Protein AF-A0A946QUI5-F1 (afdb_monomer_lite)

pLDDT: mean 85.59, std 15.91, range [36.41, 97.38]

Structure (mmCIF, N/CA/C/O backbone):
data_AF-A0A946QUI5-F1
#
_entry.id   AF-A0A946QUI5-F1
#
loop_
_atom_site.group_PDB
_atom_site.id
_atom_site.type_symbol
_atom_site.label_atom_id
_atom_site.label_alt_id
_atom_site.label_comp_id
_atom_site.label_asym_id
_atom_site.label_entity_id
_atom_site.label_seq_id
_atom_site.pdbx_PDB_ins_code
_atom_site.Cartn_x
_atom_site.Cartn_y
_atom_site.Cartn_z
_atom_site.occupancy
_atom_site.B_iso_or_equiv
_atom_site.auth_seq_id
_atom_site.auth_comp_id
_atom_site.auth_asy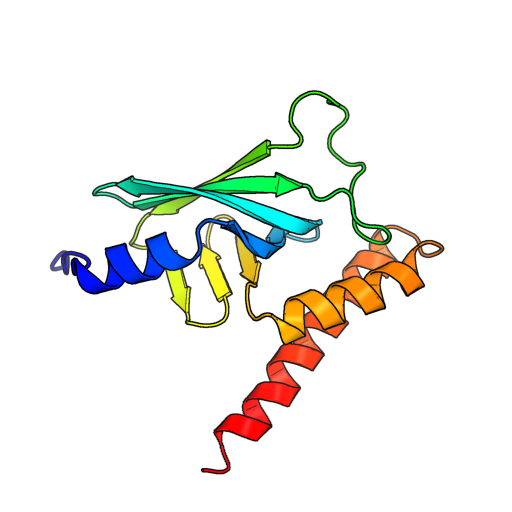m_id
_atom_site.auth_atom_id
_atom_site.pdbx_PDB_model_num
ATOM 1 N N . MET A 1 1 ? -31.298 2.432 9.928 1.00 47.53 1 MET A N 1
ATOM 2 C CA . MET A 1 1 ? -30.089 1.594 9.777 1.00 47.53 1 MET A CA 1
ATOM 3 C C . MET A 1 1 ? -29.369 1.602 11.122 1.00 47.53 1 MET A C 1
ATOM 5 O O . MET A 1 1 ? -28.970 2.675 11.557 1.00 47.53 1 MET A O 1
ATOM 9 N N . LYS A 1 2 ? -29.342 0.489 11.869 1.00 42.28 2 LYS A N 1
ATOM 10 C CA . LYS A 1 2 ? -28.666 0.458 13.178 1.00 42.28 2 LYS A CA 1
ATOM 11 C C . LYS A 1 2 ? -27.164 0.635 12.928 1.00 42.28 2 LYS A C 1
ATOM 13 O O . LYS A 1 2 ? -26.600 -0.134 12.159 1.00 42.28 2 LYS A O 1
ATOM 18 N N . LYS A 1 3 ? -26.542 1.655 13.532 1.00 52.66 3 LYS A N 1
ATOM 19 C CA . LYS A 1 3 ? -25.079 1.776 13.600 1.00 52.66 3 LYS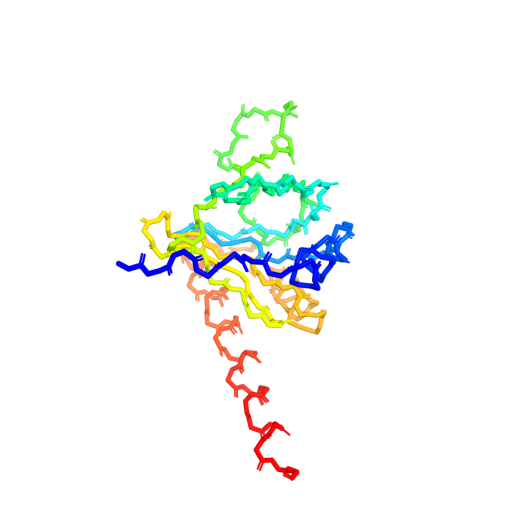 A CA 1
ATOM 20 C C . LYS A 1 3 ? -24.576 0.576 14.399 1.00 52.66 3 LYS A C 1
ATOM 22 O O . LYS A 1 3 ? -24.581 0.616 15.626 1.00 52.66 3 LYS A O 1
ATOM 27 N N . GLU A 1 4 ? -24.207 -0.506 13.723 1.00 59.00 4 GLU A N 1
ATOM 28 C CA . GLU A 1 4 ? -23.390 -1.537 14.349 1.00 59.00 4 GLU A CA 1
ATOM 29 C C . GLU A 1 4 ? -22.059 -0.875 14.686 1.00 59.00 4 GLU A C 1
ATOM 31 O O . GLU A 1 4 ? -21.254 -0.544 13.816 1.00 59.00 4 GLU A O 1
ATOM 36 N N . SER A 1 5 ? -21.898 -0.548 15.967 1.00 68.50 5 SER A N 1
ATOM 37 C CA . SER A 1 5 ? -20.655 -0.002 16.487 1.00 68.50 5 SER A CA 1
ATOM 38 C C . SER A 1 5 ? -19.540 -0.979 16.138 1.00 68.50 5 SER A C 1
ATOM 40 O O . SER A 1 5 ? -19.611 -2.156 16.497 1.00 68.50 5 SER A O 1
ATOM 42 N N . ILE A 1 6 ? -18.520 -0.506 15.420 1.00 77.88 6 ILE A N 1
ATOM 43 C CA . ILE A 1 6 ? -17.337 -1.315 15.145 1.00 77.88 6 ILE A CA 1
ATOM 44 C C . ILE A 1 6 ? -16.759 -1.783 16.474 1.00 77.88 6 ILE A C 1
ATOM 46 O O . ILE A 1 6 ? -16.398 -0.971 17.333 1.00 77.88 6 ILE A O 1
ATOM 50 N N . THR A 1 7 ? -16.656 -3.101 16.619 1.00 84.44 7 THR A N 1
ATOM 51 C CA . THR A 1 7 ? -16.193 -3.722 17.854 1.00 84.44 7 THR A CA 1
ATOM 52 C C . THR A 1 7 ? -14.749 -3.320 18.154 1.00 84.44 7 THR A C 1
ATOM 54 O O . THR A 1 7 ? -13.938 -3.064 17.256 1.00 84.44 7 THR A O 1
ATOM 57 N N . SER A 1 8 ? -14.397 -3.292 19.439 1.00 86.81 8 SER A N 1
ATOM 58 C CA . SER A 1 8 ? -13.021 -3.050 19.888 1.00 86.81 8 SER A CA 1
ATOM 59 C C . SER A 1 8 ? -12.022 -4.010 19.230 1.00 86.81 8 SER A C 1
ATOM 61 O O . SER A 1 8 ? -10.900 -3.615 18.924 1.00 86.81 8 SER A O 1
ATOM 63 N N . GLU A 1 9 ? -12.447 -5.239 18.933 1.00 88.00 9 GLU A N 1
ATOM 64 C CA . GLU A 1 9 ? -11.648 -6.244 18.231 1.00 88.00 9 GLU A CA 1
ATOM 65 C C . GLU A 1 9 ? -11.284 -5.817 16.801 1.00 88.00 9 GLU A C 1
ATOM 67 O O . GLU A 1 9 ? -10.114 -5.872 16.419 1.00 88.00 9 GLU A O 1
ATOM 72 N N . ILE A 1 10 ? -12.248 -5.315 16.020 1.00 88.12 10 ILE A N 1
ATOM 73 C CA . ILE A 1 10 ? -11.982 -4.817 14.662 1.00 88.12 10 ILE A CA 1
ATOM 74 C C . ILE A 1 10 ? -11.020 -3.624 14.721 1.00 88.12 10 ILE A C 1
ATOM 76 O O . ILE A 1 10 ? -10.078 -3.553 13.928 1.00 88.12 10 ILE A O 1
ATOM 80 N N . LYS A 1 11 ? -11.201 -2.713 15.687 1.00 90.88 11 LYS A N 1
ATOM 81 C CA . LYS A 1 11 ? -10.303 -1.560 15.874 1.00 90.88 11 LYS A CA 1
ATOM 82 C C . LYS A 1 11 ? -8.870 -2.005 16.191 1.00 90.88 11 LYS A C 1
ATOM 84 O O . LYS A 1 11 ? -7.925 -1.492 15.589 1.00 90.88 11 LYS A O 1
ATOM 89 N N . LEU A 1 12 ? -8.700 -2.978 17.088 1.00 93.12 12 LEU A N 1
ATOM 90 C CA . LEU A 1 12 ? -7.395 -3.561 17.425 1.00 93.12 12 LEU A CA 1
ATOM 91 C C . LEU A 1 12 ? -6.754 -4.244 16.214 1.00 93.12 12 LEU A C 1
ATOM 93 O O . LEU A 1 12 ? -5.582 -4.007 15.913 1.00 93.12 12 LEU A O 1
ATOM 97 N N . ARG A 1 13 ? -7.537 -5.026 15.467 1.00 92.00 13 ARG A N 1
ATOM 98 C CA . ARG A 1 13 ? -7.080 -5.682 14.242 1.00 92.00 13 ARG A CA 1
ATOM 99 C C . ARG A 1 13 ? -6.603 -4.667 13.212 1.00 92.00 13 ARG A C 1
ATOM 101 O O . ARG A 1 13 ? -5.522 -4.849 12.664 1.00 92.00 13 ARG A O 1
ATOM 108 N N . ILE A 1 14 ? -7.354 -3.594 12.975 1.00 94.06 14 ILE A N 1
ATOM 109 C CA . ILE A 1 14 ? -6.946 -2.506 12.078 1.00 94.06 14 ILE A CA 1
ATOM 110 C C . ILE A 1 14 ? -5.620 -1.900 12.555 1.00 94.06 14 ILE A C 1
ATOM 112 O O . ILE A 1 14 ? -4.668 -1.819 11.781 1.00 94.06 14 ILE A O 1
ATOM 116 N N . LYS A 1 15 ? -5.497 -1.546 13.839 1.00 95.06 15 LYS A N 1
ATOM 117 C CA . LYS A 1 15 ? -4.254 -0.969 14.379 1.00 95.06 15 LYS A CA 1
ATOM 118 C C . LYS A 1 15 ? -3.031 -1.877 14.224 1.00 95.06 15 LYS A C 1
ATOM 120 O O . LYS A 1 15 ? -1.932 -1.357 14.044 1.00 95.06 15 LYS A O 1
ATOM 125 N N . SER A 1 16 ? -3.205 -3.200 14.218 1.00 94.94 16 SER A N 1
ATOM 126 C CA . SER A 1 16 ? -2.101 -4.157 14.030 1.00 94.94 16 SER A CA 1
ATOM 127 C C . SER A 1 16 ? -1.383 -4.049 12.672 1.00 94.94 16 SER A C 1
ATOM 129 O O . SER A 1 16 ? -0.271 -4.559 12.520 1.00 94.94 16 SER A O 1
ATOM 131 N N . PHE A 1 17 ? -1.978 -3.361 11.689 1.00 95.81 17 PHE A N 1
ATOM 132 C CA . PHE A 1 17 ? -1.353 -3.110 10.386 1.00 95.81 17 PHE A CA 1
ATOM 133 C C . PHE A 1 17 ? -0.426 -1.891 10.368 1.00 95.81 17 PHE A C 1
ATOM 135 O O . PHE A 1 17 ? 0.260 -1.661 9.369 1.00 95.81 17 PHE A O 1
ATOM 142 N N . GLN A 1 18 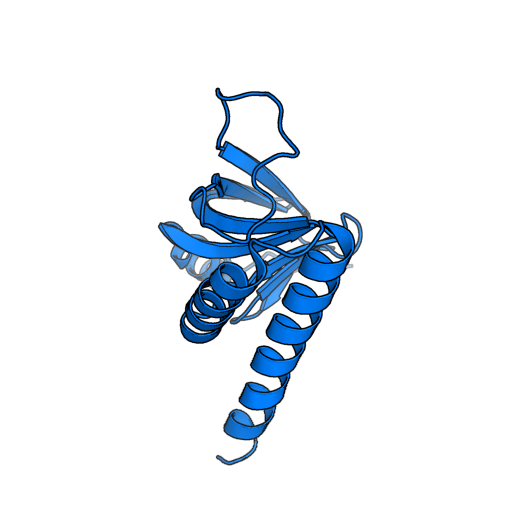? -0.357 -1.110 11.448 1.00 96.81 18 GLN A N 1
ATOM 143 C CA . GLN A 1 18 ? 0.615 -0.027 11.532 1.00 96.81 18 GLN A CA 1
ATOM 144 C C . GLN A 1 18 ? 2.043 -0.582 11.404 1.00 96.81 18 GLN A C 1
ATOM 146 O O . GLN A 1 18 ? 2.402 -1.598 11.994 1.00 96.81 18 GLN A O 1
ATOM 151 N N . GLY A 1 19 ? 2.863 0.073 10.586 1.00 96.25 19 GLY A N 1
ATOM 152 C CA . GLY A 1 19 ? 4.217 -0.355 10.251 1.00 96.25 19 GLY A CA 1
ATOM 153 C C . GLY A 1 19 ? 4.309 -1.413 9.147 1.00 96.25 19 GLY A C 1
ATOM 154 O O . GLY A 1 19 ? 5.423 -1.737 8.736 1.00 96.25 19 GLY A O 1
ATOM 155 N N . LYS A 1 20 ? 3.194 -1.947 8.631 1.00 96.38 20 LYS A N 1
ATOM 156 C CA . LYS A 1 20 ? 3.224 -2.930 7.538 1.00 96.38 20 LYS A CA 1
ATOM 157 C C . LYS A 1 20 ? 3.540 -2.271 6.195 1.00 96.38 20 LYS A C 1
ATOM 159 O O . LYS A 1 20 ? 3.128 -1.142 5.925 1.00 96.38 20 LYS A O 1
ATOM 164 N N . HIS A 1 21 ? 4.262 -3.015 5.360 1.00 97.19 21 HIS A N 1
ATOM 165 C CA . HIS A 1 21 ? 4.451 -2.694 3.949 1.00 97.19 21 HIS A CA 1
ATOM 166 C C . HIS A 1 21 ? 3.179 -3.028 3.174 1.00 97.19 21 HIS A C 1
ATOM 168 O O . HIS A 1 21 ? 2.460 -3.971 3.512 1.00 97.19 21 HIS A O 1
ATOM 174 N N . CYS A 1 22 ? 2.904 -2.250 2.139 1.00 97.19 22 CYS A N 1
ATOM 175 C CA . CYS A 1 22 ? 1.699 -2.382 1.347 1.00 97.19 22 CYS A CA 1
ATOM 176 C C . CYS A 1 22 ? 1.889 -1.841 -0.069 1.00 97.19 22 CYS A C 1
ATOM 178 O O . CYS A 1 22 ? 2.780 -1.037 -0.333 1.00 97.19 22 CYS A O 1
ATOM 180 N N . ILE A 1 23 ? 1.009 -2.264 -0.971 1.00 96.88 23 ILE A N 1
ATOM 181 C CA . ILE A 1 23 ? 0.806 -1.605 -2.256 1.00 96.88 23 ILE A CA 1
ATOM 182 C C . ILE A 1 23 ? -0.426 -0.718 -2.123 1.00 96.88 23 ILE A C 1
ATOM 184 O O . ILE A 1 23 ? -1.541 -1.216 -1.947 1.00 96.88 23 ILE A O 1
ATOM 188 N N . TYR A 1 24 ? -0.222 0.590 -2.198 1.00 95.94 24 TYR A N 1
ATOM 189 C CA . TYR A 1 24 ? -1.295 1.558 -2.341 1.00 95.94 24 TYR A CA 1
ATOM 190 C C . TYR A 1 24 ? -1.704 1.655 -3.807 1.00 95.94 24 TYR A C 1
ATOM 192 O O . TYR A 1 24 ? -0.858 1.731 -4.699 1.00 95.94 24 TYR A O 1
ATOM 200 N N . ARG A 1 25 ? -3.011 1.669 -4.048 1.00 94.06 25 ARG A N 1
ATOM 201 C CA . ARG A 1 25 ? -3.614 1.923 -5.348 1.00 94.06 25 ARG A CA 1
ATOM 202 C C . ARG A 1 25 ? -4.636 3.037 -5.226 1.00 94.06 25 ARG A C 1
ATOM 204 O O . ARG A 1 25 ? -5.524 2.949 -4.387 1.00 94.06 25 ARG A O 1
ATOM 211 N N . GLU A 1 26 ? -4.604 3.982 -6.151 1.00 92.19 26 GLU A N 1
ATOM 212 C CA . GLU A 1 26 ? -5.679 4.952 -6.358 1.00 92.19 26 GLU A CA 1
ATOM 213 C C . GLU A 1 26 ? -5.862 5.184 -7.850 1.00 92.19 26 GLU A C 1
ATOM 215 O O . GLU A 1 26 ? -4.952 5.650 -8.528 1.00 92.19 26 GLU A O 1
ATOM 220 N N . ARG A 1 27 ? -7.025 4.816 -8.397 1.00 88.12 27 ARG A N 1
ATOM 221 C CA . ARG A 1 27 ? -7.246 4.815 -9.855 1.00 88.12 27 ARG A CA 1
ATOM 222 C C . ARG A 1 27 ? -6.157 3.997 -10.587 1.00 88.12 27 ARG A C 1
ATOM 224 O O . ARG A 1 27 ? -6.086 2.774 -10.414 1.00 88.12 27 ARG A O 1
ATOM 231 N N . GLU A 1 28 ? -5.332 4.682 -11.378 1.00 86.06 28 GLU A N 1
ATOM 232 C CA . GLU A 1 28 ? -4.200 4.174 -12.163 1.00 86.06 28 GLU A CA 1
ATOM 233 C C . GLU A 1 28 ? -2.857 4.593 -11.543 1.00 86.06 28 GLU A C 1
ATOM 235 O O . GLU A 1 28 ? -1.902 4.841 -12.267 1.00 86.06 28 GLU A O 1
ATOM 240 N N . LEU A 1 29 ? -2.799 4.791 -10.227 1.00 89.12 29 LEU A N 1
ATOM 241 C CA . LEU A 1 29 ? -1.573 5.039 -9.474 1.00 89.12 29 LEU A CA 1
ATOM 242 C C . LEU A 1 29 ? -1.297 3.819 -8.598 1.00 89.12 29 LEU A C 1
ATOM 244 O O . LEU A 1 29 ? -2.168 3.430 -7.819 1.00 89.12 29 LEU A O 1
ATOM 248 N N . TYR A 1 30 ? -0.091 3.255 -8.693 1.00 93.19 30 TYR A N 1
ATOM 249 C CA . TYR A 1 30 ? 0.423 2.247 -7.760 1.00 93.19 30 TYR A CA 1
ATOM 250 C C . TYR A 1 30 ? 1.669 2.774 -7.052 1.00 93.19 30 TYR A C 1
ATOM 252 O O . TYR A 1 30 ? 2.597 3.267 -7.703 1.00 93.19 30 TYR A O 1
ATOM 260 N N . ILE A 1 31 ? 1.708 2.625 -5.730 1.00 93.31 31 ILE A N 1
ATOM 261 C CA . ILE A 1 31 ? 2.844 3.024 -4.896 1.00 93.31 31 ILE A CA 1
ATOM 262 C C . ILE A 1 31 ? 3.162 1.901 -3.907 1.00 93.31 31 ILE A C 1
ATOM 264 O O . ILE A 1 31 ? 2.258 1.335 -3.292 1.00 93.31 31 ILE A O 1
ATOM 268 N N . HIS A 1 32 ? 4.445 1.578 -3.744 1.00 94.75 32 HIS A N 1
ATOM 269 C CA . HIS A 1 32 ? 4.903 0.750 -2.631 1.00 94.75 32 HIS A CA 1
ATOM 270 C C . HIS A 1 32 ? 5.082 1.639 -1.403 1.00 94.75 32 HIS A C 1
ATOM 272 O O . HIS A 1 32 ? 5.854 2.595 -1.417 1.00 94.75 32 HIS A O 1
ATOM 278 N N . SER A 1 33 ? 4.342 1.341 -0.343 1.00 95.25 33 SER A N 1
ATOM 279 C CA . SER A 1 33 ? 4.235 2.219 0.816 1.00 95.25 33 SER A CA 1
ATOM 280 C C . SER A 1 33 ? 4.340 1.454 2.124 1.00 95.25 33 SER A C 1
ATOM 282 O O . SER A 1 33 ? 4.127 0.244 2.189 1.00 95.25 33 SER A O 1
ATOM 284 N N . LYS A 1 34 ? 4.596 2.182 3.206 1.00 95.75 34 LYS A N 1
ATOM 285 C CA . LYS A 1 34 ? 4.481 1.694 4.581 1.00 95.75 34 LYS A CA 1
ATOM 286 C C . LYS A 1 34 ? 3.378 2.452 5.306 1.00 95.75 34 LYS A C 1
ATOM 288 O O . LYS A 1 34 ? 3.330 3.678 5.241 1.00 95.75 34 LYS A O 1
ATOM 293 N N . ILE A 1 35 ? 2.522 1.743 6.035 1.00 96.50 35 ILE A N 1
ATOM 294 C CA . ILE A 1 35 ? 1.527 2.381 6.902 1.00 96.50 35 ILE A CA 1
ATOM 295 C C . ILE A 1 35 ? 2.264 2.995 8.092 1.00 96.50 35 ILE A C 1
ATOM 297 O O . ILE A 1 35 ? 2.788 2.272 8.937 1.00 96.50 35 ILE A O 1
ATOM 301 N N . SER A 1 36 ? 2.335 4.319 8.167 1.00 96.44 36 SER A N 1
ATOM 302 C CA . SER A 1 36 ? 3.047 5.014 9.243 1.00 96.44 36 SER A CA 1
ATOM 303 C C . SER A 1 36 ? 2.162 5.245 10.464 1.00 96.44 36 SER A C 1
ATOM 305 O O . SER A 1 36 ? 2.627 5.090 11.591 1.00 96.44 36 SER A O 1
ATOM 307 N N . LEU A 1 37 ? 0.883 5.559 10.254 1.00 97.19 37 LEU A N 1
ATOM 308 C CA . LEU A 1 37 ? -0.070 5.838 11.326 1.00 97.19 37 LEU A CA 1
ATOM 309 C C . LEU A 1 37 ? -1.477 5.401 10.929 1.00 97.19 37 LEU A C 1
ATOM 311 O O . LEU A 1 37 ? -1.898 5.633 9.798 1.00 97.19 37 LEU A O 1
ATOM 315 N N . ILE A 1 38 ? -2.222 4.843 11.885 1.00 97.38 38 ILE A N 1
ATOM 316 C CA . ILE A 1 38 ? -3.662 4.617 11.746 1.00 97.38 38 ILE A CA 1
ATOM 317 C C . ILE A 1 38 ? -4.407 5.357 12.862 1.00 97.38 38 ILE A C 1
ATOM 319 O O . ILE A 1 38 ? -4.234 5.061 14.049 1.00 97.38 38 ILE A O 1
ATOM 323 N N . LYS A 1 39 ? -5.266 6.305 12.480 1.00 97.25 39 LYS A N 1
ATOM 324 C CA . LYS A 1 39 ? -6.217 6.967 13.378 1.00 97.25 39 LYS A CA 1
ATOM 325 C C . LYS A 1 39 ? -7.606 6.390 13.139 1.00 97.25 39 LYS A C 1
ATOM 327 O O . LYS A 1 39 ? -8.079 6.351 12.010 1.00 97.25 39 LYS A O 1
ATOM 332 N N . ILE A 1 40 ? -8.230 5.919 14.209 1.00 95.44 40 ILE A N 1
ATOM 333 C CA . ILE A 1 40 ? -9.581 5.361 14.197 1.00 95.44 40 ILE A CA 1
ATOM 334 C C . ILE A 1 40 ? -10.470 6.390 14.881 1.00 95.44 40 ILE A C 1
ATOM 336 O O . ILE A 1 40 ? -10.202 6.751 16.025 1.00 95.44 40 ILE A O 1
ATOM 340 N N . GLU A 1 41 ? -11.490 6.849 14.175 1.00 94.25 41 GLU A N 1
ATOM 341 C CA . GLU A 1 41 ? -12.449 7.851 14.627 1.00 94.25 41 GLU A CA 1
ATOM 342 C C . GLU A 1 41 ? -13.849 7.227 14.672 1.00 94.25 41 GLU A C 1
ATOM 344 O O . GLU A 1 41 ? -14.090 6.138 14.143 1.00 94.25 41 GLU A O 1
ATOM 349 N N . ASP A 1 42 ? -14.801 7.904 15.308 1.00 91.44 42 ASP A N 1
ATOM 350 C CA . ASP A 1 42 ? -16.161 7.367 15.435 1.00 91.44 42 ASP A CA 1
ATOM 351 C C . ASP A 1 42 ? -16.863 7.222 14.081 1.00 91.44 42 ASP A C 1
ATOM 353 O O . ASP A 1 42 ? -17.703 6.341 13.904 1.00 91.44 42 ASP A O 1
ATOM 357 N N . TRP A 1 43 ? -16.487 8.046 13.102 1.00 90.75 43 TRP A N 1
ATOM 358 C CA . TRP A 1 43 ? -17.082 8.053 11.769 1.00 90.75 43 TRP A CA 1
ATOM 359 C C . TRP A 1 43 ? -16.268 7.282 10.719 1.00 90.75 43 TRP A C 1
ATOM 361 O O . TRP A 1 43 ? -16.816 6.962 9.662 1.00 90.75 43 TRP A O 1
ATOM 371 N N . GLY A 1 44 ? -14.996 6.959 10.978 1.00 93.88 44 GLY A N 1
ATOM 372 C CA . GLY A 1 44 ? -14.139 6.330 9.976 1.00 93.88 44 GLY A CA 1
ATOM 373 C C . GLY A 1 44 ? -12.707 6.041 10.416 1.00 93.88 44 GLY A C 1
ATOM 374 O O . GLY A 1 44 ? -12.360 6.042 11.597 1.00 93.88 44 GLY A O 1
ATOM 375 N N . VAL A 1 45 ? -11.852 5.809 9.424 1.00 95.38 45 VAL A N 1
ATOM 376 C CA . VAL A 1 45 ? -10.415 5.595 9.603 1.00 95.38 45 VAL A CA 1
ATOM 377 C C . VAL A 1 45 ? -9.619 6.584 8.760 1.00 95.38 45 VAL A C 1
ATOM 379 O O . VAL A 1 45 ? -9.982 6.875 7.620 1.00 95.38 45 VAL A O 1
ATOM 382 N N . TRP A 1 46 ? -8.491 7.035 9.301 1.00 96.56 46 TRP A N 1
ATOM 383 C CA . TRP A 1 46 ? -7.430 7.706 8.563 1.00 96.56 46 TRP A CA 1
ATOM 384 C C . TRP A 1 46 ? -6.155 6.884 8.618 1.00 96.56 46 TRP A C 1
ATOM 386 O O . TRP A 1 46 ? -5.706 6.456 9.684 1.00 96.56 46 TRP A O 1
ATOM 396 N N . ILE A 1 47 ? -5.545 6.704 7.459 1.00 96.81 47 ILE A N 1
ATOM 397 C CA . ILE A 1 47 ? -4.327 5.940 7.266 1.00 96.81 47 ILE A CA 1
ATOM 398 C C . ILE A 1 47 ? -3.302 6.886 6.666 1.00 96.81 47 ILE A C 1
ATOM 400 O O . ILE A 1 47 ? -3.500 7.441 5.586 1.00 96.81 47 ILE A O 1
ATOM 404 N N . THR A 1 48 ? -2.196 7.062 7.372 1.00 96.38 48 THR A N 1
ATOM 405 C CA . THR A 1 48 ? -1.032 7.755 6.842 1.00 96.38 48 THR A CA 1
ATOM 406 C C . THR A 1 48 ? -0.119 6.725 6.185 1.00 96.38 48 THR A C 1
ATOM 408 O O . THR A 1 48 ? 0.271 5.733 6.805 1.00 96.38 48 THR A O 1
ATOM 411 N N . LEU A 1 49 ? 0.216 6.963 4.925 1.00 94.75 49 LEU A N 1
ATOM 412 C CA . LEU A 1 49 ? 1.091 6.148 4.098 1.00 94.75 49 LEU A CA 1
ATOM 413 C C . LEU A 1 49 ? 2.391 6.905 3.860 1.00 94.75 49 LEU A C 1
ATOM 415 O O . LEU A 1 49 ? 2.368 8.115 3.652 1.00 94.75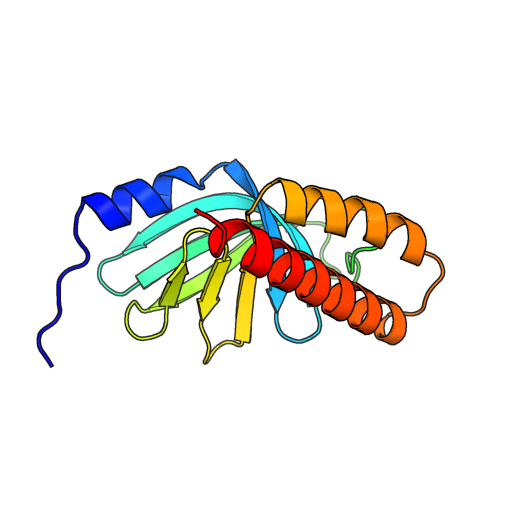 49 LEU A O 1
ATOM 419 N N . LYS A 1 50 ? 3.510 6.189 3.920 1.00 93.25 50 LYS A N 1
ATOM 420 C CA . LYS A 1 50 ? 4.834 6.688 3.555 1.00 93.25 50 LYS A CA 1
ATOM 421 C C . LYS A 1 50 ? 5.298 6.004 2.268 1.00 93.25 50 LYS A C 1
ATOM 423 O O . LYS A 1 50 ? 5.295 4.772 2.247 1.00 93.25 50 LYS A O 1
ATOM 428 N N . ASP A 1 51 ? 5.700 6.760 1.247 1.00 91.69 51 ASP A N 1
ATOM 429 C CA . ASP A 1 51 ? 6.351 6.226 0.045 1.00 91.69 51 ASP A CA 1
ATOM 430 C C . ASP A 1 51 ? 7.664 5.548 0.435 1.00 91.69 51 ASP A C 1
ATOM 432 O O . ASP A 1 51 ? 8.409 6.028 1.293 1.00 91.69 51 ASP A O 1
ATOM 436 N N . LEU A 1 52 ? 7.945 4.415 -0.192 1.00 91.44 52 LEU A N 1
ATOM 437 C CA . LEU A 1 52 ? 9.221 3.724 -0.065 1.00 91.44 52 LEU A CA 1
ATOM 438 C C . LEU A 1 52 ? 10.114 3.929 -1.293 1.00 91.44 52 LEU A C 1
ATOM 440 O O . LEU A 1 52 ? 11.169 3.302 -1.365 1.00 91.44 52 LEU A O 1
ATOM 444 N N . ASN A 1 53 ? 9.707 4.776 -2.246 1.00 86.50 53 ASN A N 1
ATOM 445 C CA . ASN A 1 53 ? 10.473 5.179 -3.428 1.00 86.50 53 ASN A CA 1
ATOM 446 C C . ASN A 1 53 ? 11.056 3.982 -4.190 1.00 86.50 53 ASN A C 1
ATOM 448 O O . ASN A 1 53 ? 12.198 3.978 -4.643 1.00 86.50 53 ASN A O 1
ATOM 452 N N . SER A 1 54 ? 10.265 2.913 -4.292 1.00 87.75 54 SER A N 1
ATOM 453 C CA . SER A 1 54 ? 10.719 1.663 -4.891 1.00 87.75 54 SER A CA 1
ATOM 454 C C . SER A 1 54 ? 10.710 1.729 -6.412 1.00 87.75 54 SER A C 1
ATOM 456 O O . SER A 1 54 ? 9.799 2.282 -7.035 1.00 87.75 54 SER A O 1
ATOM 458 N N . SER A 1 55 ? 11.732 1.126 -7.014 1.00 87.81 55 SER A N 1
ATOM 459 C CA . SER A 1 55 ? 11.899 1.105 -8.463 1.00 87.81 55 SER A CA 1
ATOM 460 C C . SER A 1 55 ? 10.712 0.440 -9.157 1.00 87.81 55 SER A C 1
ATOM 462 O O . SER A 1 55 ? 10.126 -0.517 -8.654 1.00 87.81 55 SER A O 1
ATOM 464 N N . GLY A 1 56 ? 10.338 0.963 -10.325 1.00 85.56 56 GLY A N 1
ATOM 465 C CA . GLY A 1 56 ? 9.232 0.403 -11.101 1.00 85.56 56 GLY A CA 1
ATOM 466 C C . GLY A 1 56 ? 7.833 0.764 -10.600 1.00 85.56 56 GLY A C 1
ATOM 467 O O . GLY A 1 56 ? 6.850 0.371 -11.224 1.00 85.56 56 GLY A O 1
ATOM 468 N N . PHE A 1 57 ? 7.718 1.561 -9.537 1.00 86.56 57 PHE A N 1
ATOM 469 C CA . PHE A 1 57 ? 6.474 2.228 -9.160 1.00 86.56 57 PHE A CA 1
ATOM 470 C C . PHE A 1 57 ? 6.421 3.648 -9.717 1.00 86.56 57 PHE A C 1
ATOM 472 O O . PHE A 1 57 ? 7.392 4.193 -10.249 1.00 86.56 57 PHE A O 1
ATOM 479 N N . THR A 1 58 ? 5.238 4.242 -9.649 1.00 70.62 58 THR A N 1
ATOM 480 C CA . THR A 1 58 ? 4.982 5.612 -10.090 1.00 70.62 58 THR A CA 1
ATOM 481 C C . THR A 1 58 ? 5.321 6.607 -8.988 1.00 70.62 58 THR A C 1
ATOM 483 O O . THR A 1 58 ? 4.432 7.156 -8.354 1.00 70.62 58 THR A O 1
ATOM 486 N N . GLY A 1 59 ? 6.618 6.831 -8.768 1.00 59.91 59 GLY A N 1
ATOM 487 C CA . GLY A 1 59 ? 7.133 7.767 -7.757 1.00 59.91 59 GLY A CA 1
ATOM 488 C C . GLY A 1 59 ? 7.256 9.231 -8.208 1.00 59.91 59 GLY A C 1
ATOM 489 O O . GLY A 1 59 ? 7.853 10.027 -7.503 1.00 59.91 59 GLY A O 1
ATOM 490 N N . GLN A 1 60 ? 6.750 9.617 -9.388 1.00 52.69 60 GLN A N 1
ATOM 491 C CA . GLN A 1 60 ? 7.047 10.939 -9.980 1.00 52.69 60 GLN A CA 1
ATOM 492 C C . GLN A 1 60 ? 5.867 11.913 -10.107 1.00 52.69 60 GLN A C 1
ATOM 494 O O . GLN A 1 60 ? 6.062 13.031 -10.573 1.00 52.69 60 GLN A O 1
ATOM 499 N N . LEU A 1 61 ? 4.648 11.555 -9.688 1.00 50.56 61 LEU A N 1
ATOM 500 C CA . LEU A 1 61 ? 3.492 12.461 -9.830 1.00 50.56 61 LEU A CA 1
ATOM 501 C C . LEU A 1 61 ? 3.331 13.484 -8.697 1.00 50.56 61 LEU A C 1
ATOM 503 O O . LEU A 1 61 ? 2.384 14.267 -8.722 1.00 50.56 61 LEU A O 1
ATOM 507 N N . ARG A 1 62 ? 4.239 13.522 -7.718 1.00 52.72 62 ARG A N 1
ATOM 508 C CA . ARG A 1 62 ? 4.244 14.567 -6.690 1.00 52.72 62 ARG A CA 1
ATOM 509 C C . ARG A 1 62 ? 5.558 15.321 -6.762 1.00 52.72 62 ARG A C 1
ATOM 511 O O . ARG A 1 62 ? 6.557 14.924 -6.184 1.00 52.72 62 ARG A O 1
ATOM 518 N N . SER A 1 63 ? 5.533 16.432 -7.480 1.00 46.75 63 SER A N 1
ATOM 519 C CA . SER A 1 63 ? 6.591 17.439 -7.617 1.00 46.75 63 SER A CA 1
ATOM 520 C C . SER A 1 63 ? 6.932 18.172 -6.303 1.00 46.75 63 SER A C 1
ATOM 522 O O . SER A 1 63 ? 7.425 19.295 -6.328 1.00 46.75 63 SER A O 1
ATOM 524 N N . GLN A 1 64 ? 6.685 17.552 -5.147 1.00 52.62 64 GLN A N 1
ATOM 525 C CA . GLN A 1 64 ? 7.029 18.082 -3.834 1.00 52.62 64 GLN A CA 1
ATOM 526 C C . GLN A 1 64 ? 7.897 17.065 -3.083 1.00 52.62 64 GLN A C 1
ATOM 528 O O . GLN A 1 64 ? 7.356 16.110 -2.524 1.00 52.62 64 GLN A O 1
ATOM 533 N N . PRO A 1 65 ? 9.225 17.268 -3.040 1.00 53.31 65 PRO A N 1
ATOM 534 C CA . PRO A 1 65 ? 10.155 16.390 -2.326 1.00 53.31 65 PRO A CA 1
ATOM 535 C C . PRO A 1 65 ? 9.946 16.348 -0.799 1.00 53.31 65 PRO A C 1
ATOM 537 O O . PRO A 1 65 ? 10.573 15.541 -0.124 1.00 53.31 65 PRO A O 1
ATOM 540 N N . GLU A 1 66 ? 9.071 17.185 -0.233 1.00 53.53 66 GLU A N 1
ATOM 541 C CA . GLU A 1 66 ? 8.930 17.325 1.223 1.00 53.53 66 GLU A CA 1
ATOM 542 C C . GLU A 1 66 ? 7.812 16.493 1.859 1.00 53.53 66 GLU A C 1
ATOM 544 O O . GLU A 1 66 ? 7.729 16.423 3.085 1.00 53.53 66 GLU A O 1
ATOM 549 N N . THR A 1 67 ? 6.966 15.806 1.083 1.00 57.88 67 THR A N 1
ATOM 550 C CA . THR A 1 67 ? 5.977 14.897 1.682 1.00 57.88 67 THR A CA 1
ATOM 551 C C . THR A 1 67 ? 5.869 13.570 0.934 1.00 57.88 67 THR A C 1
ATOM 553 O O . THR A 1 67 ? 4.840 13.241 0.348 1.00 57.88 67 THR A O 1
ATOM 556 N N . ASP A 1 68 ? 6.872 12.705 1.133 1.00 76.50 68 ASP A N 1
ATOM 557 C CA . ASP A 1 68 ? 6.774 11.236 0.969 1.00 76.50 68 ASP A CA 1
ATOM 558 C C . ASP A 1 68 ? 5.664 10.612 1.848 1.00 76.50 68 ASP A C 1
ATOM 560 O O . ASP A 1 68 ? 5.587 9.401 2.020 1.00 76.50 68 ASP A O 1
ATOM 564 N N . ILE A 1 69 ? 4.824 11.424 2.489 1.00 84.12 69 ILE A N 1
ATOM 565 C CA . ILE A 1 69 ? 3.807 11.040 3.448 1.00 84.12 69 ILE A CA 1
ATOM 566 C C . ILE A 1 69 ? 2.472 11.601 2.968 1.00 84.12 69 ILE A C 1
ATOM 568 O O . ILE A 1 69 ? 2.320 12.810 2.806 1.00 84.12 69 ILE A O 1
ATOM 572 N N . TRP A 1 70 ? 1.465 10.747 2.811 1.00 87.62 70 TRP A N 1
ATOM 573 C CA . TRP A 1 70 ? 0.100 11.181 2.512 1.00 87.62 70 TRP A CA 1
ATOM 574 C C . TRP A 1 70 ? -0.929 10.463 3.359 1.00 87.62 70 TRP A C 1
ATOM 576 O O . TRP A 1 70 ? -0.653 9.448 3.992 1.00 87.62 70 TRP A O 1
ATOM 586 N N . LYS A 1 71 ? -2.130 11.032 3.399 1.00 92.06 71 LYS A N 1
ATOM 587 C CA . LYS A 1 71 ? -3.239 10.534 4.204 1.00 92.06 71 LYS A CA 1
ATOM 588 C C . LYS A 1 71 ? -4.360 10.090 3.285 1.00 92.06 71 LYS A C 1
ATOM 590 O O . LYS A 1 71 ? -4.726 10.817 2.366 1.00 92.06 71 LYS A O 1
ATOM 595 N N . VAL A 1 72 ? -4.912 8.922 3.571 1.00 94.06 72 VAL A N 1
ATOM 596 C CA . VAL A 1 72 ? -6.148 8.429 2.968 1.00 94.06 72 VAL A CA 1
ATOM 597 C C . VAL A 1 72 ? -7.133 8.109 4.072 1.00 94.06 72 VAL A C 1
ATOM 599 O O . VAL A 1 72 ? -6.736 7.733 5.174 1.00 94.06 72 VAL A O 1
ATOM 602 N N . GLY A 1 73 ? -8.415 8.288 3.797 1.00 94.50 73 GLY A N 1
ATOM 603 C CA . GLY A 1 73 ? -9.455 8.041 4.779 1.00 94.50 73 GLY A CA 1
ATOM 604 C C . GLY A 1 73 ? -10.717 7.500 4.141 1.00 94.50 73 GLY A C 1
ATOM 605 O O . GLY A 1 73 ? -10.907 7.585 2.923 1.00 94.50 73 GLY A O 1
ATOM 606 N N . ALA A 1 74 ? -11.553 6.902 4.977 1.00 94.56 74 ALA A N 1
ATOM 607 C CA . ALA A 1 74 ? -12.855 6.388 4.593 1.00 94.56 74 ALA A CA 1
ATOM 608 C C . ALA A 1 74 ? -13.786 6.374 5.803 1.00 94.56 74 ALA A C 1
ATOM 610 O O . ALA A 1 74 ? -13.356 6.034 6.908 1.00 94.56 74 ALA A O 1
ATOM 611 N N . SER A 1 75 ? -15.059 6.711 5.584 1.00 93.81 75 SER A N 1
ATOM 612 C CA . SER A 1 75 ? -16.088 6.476 6.592 1.00 93.81 75 SER A CA 1
ATOM 613 C C . SER A 1 75 ? -16.396 4.985 6.693 1.00 93.81 75 SER A C 1
ATOM 615 O O . SER A 1 75 ? -16.215 4.236 5.729 1.00 93.81 75 SER A O 1
ATOM 617 N N . TRP A 1 76 ? -16.896 4.544 7.845 1.00 92.06 76 TRP A N 1
ATOM 618 C CA . TRP A 1 76 ? -17.241 3.135 8.061 1.00 92.06 76 TRP A CA 1
ATOM 619 C C . TRP A 1 76 ? -18.272 2.597 7.065 1.00 92.06 76 TRP A C 1
ATOM 621 O O . TRP A 1 76 ? -18.223 1.423 6.719 1.00 92.06 76 TRP A O 1
ATOM 631 N N . GLU A 1 77 ? -19.153 3.460 6.559 1.00 90.00 77 GLU A N 1
ATOM 632 C CA . GLU A 1 77 ? -20.196 3.101 5.588 1.00 90.00 77 GLU A CA 1
ATOM 633 C C . GLU A 1 77 ? -19.633 2.648 4.236 1.00 90.00 77 GLU A C 1
ATOM 635 O O . GLU A 1 77 ? -20.267 1.864 3.535 1.00 90.00 77 GLU A O 1
ATOM 640 N N . VAL A 1 78 ? -18.441 3.123 3.862 1.00 90.12 78 VAL A N 1
ATOM 641 C CA . VAL A 1 78 ? -17.806 2.804 2.572 1.00 90.12 78 VAL A CA 1
ATOM 642 C C . VAL A 1 78 ? -16.477 2.071 2.720 1.00 90.12 78 VAL A C 1
ATOM 644 O O . VAL A 1 78 ? -15.860 1.715 1.712 1.00 90.12 78 VAL A O 1
ATOM 647 N N . PHE A 1 79 ? -16.009 1.862 3.952 1.00 92.12 79 PHE A N 1
ATOM 648 C CA . PHE A 1 79 ? -14.717 1.253 4.223 1.00 92.12 79 PHE A CA 1
ATOM 649 C C . PHE A 1 79 ? -14.813 -0.274 4.248 1.00 92.12 79 PHE A C 1
ATOM 651 O O . PHE A 1 79 ? -15.417 -0.874 5.134 1.00 92.12 79 PHE A O 1
ATOM 6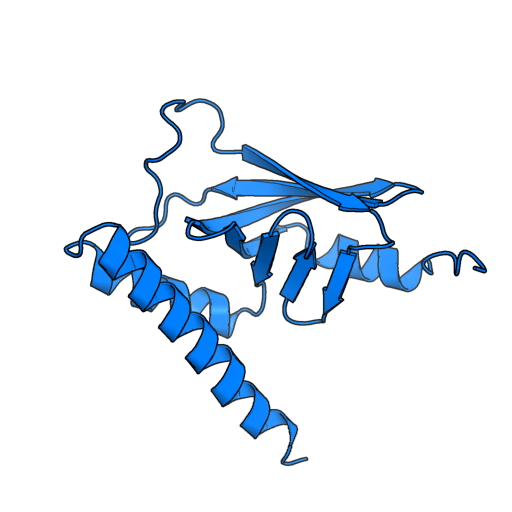58 N N . SER A 1 80 ? -14.169 -0.918 3.279 1.00 91.75 80 SER A 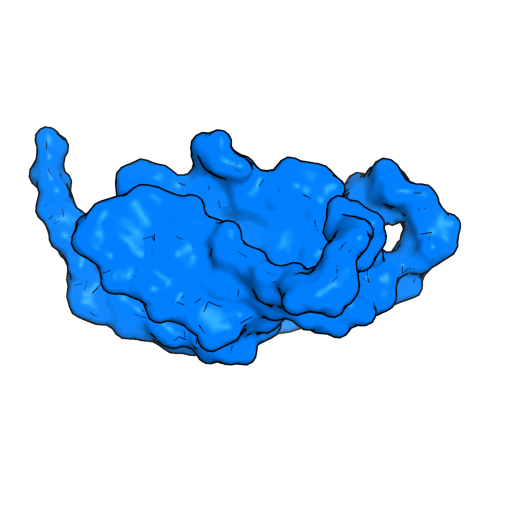N 1
ATOM 659 C CA . SER A 1 80 ? -14.063 -2.372 3.213 1.00 91.75 80 SER A CA 1
ATOM 660 C C . SER A 1 80 ? -12.802 -2.845 3.931 1.00 91.75 80 SER A C 1
ATOM 662 O O . SER A 1 80 ? -11.689 -2.486 3.539 1.00 91.75 80 SER A O 1
ATOM 664 N N . VAL A 1 81 ? -12.977 -3.682 4.958 1.00 90.19 81 VAL A N 1
ATOM 665 C CA . VAL A 1 81 ? -11.891 -4.258 5.765 1.00 90.19 81 VAL A CA 1
ATOM 666 C C . VAL A 1 81 ? -11.796 -5.755 5.503 1.00 90.19 81 VAL A C 1
ATOM 668 O O . VAL A 1 81 ? -12.504 -6.545 6.121 1.00 90.19 81 VAL A O 1
ATOM 671 N N . LEU A 1 82 ? -10.908 -6.167 4.597 1.00 89.81 82 LEU A N 1
ATOM 672 C CA . LEU A 1 82 ? -10.609 -7.580 4.364 1.00 89.81 82 LEU A CA 1
ATOM 673 C C . LEU A 1 82 ? -9.207 -7.942 4.887 1.00 89.81 82 LEU A C 1
ATOM 675 O O . LEU A 1 82 ? -8.337 -7.075 4.944 1.00 89.81 82 LEU A O 1
ATOM 679 N N . PRO A 1 83 ? -8.944 -9.213 5.245 1.00 85.81 83 PRO A N 1
ATOM 680 C CA . PRO A 1 83 ? -7.633 -9.675 5.724 1.00 85.81 83 PRO A CA 1
ATOM 681 C C . PRO A 1 83 ? -6.446 -9.451 4.776 1.00 85.81 83 PRO A C 1
ATOM 683 O O . PRO A 1 83 ? -5.305 -9.535 5.218 1.00 85.81 83 PRO A O 1
ATOM 686 N N . GLN A 1 84 ? -6.703 -9.213 3.491 1.00 88.25 84 GLN A N 1
ATOM 687 C CA . GLN A 1 84 ? -5.701 -9.079 2.432 1.00 88.25 84 GLN A CA 1
ATOM 688 C C . GLN A 1 84 ? -5.677 -7.690 1.784 1.00 88.25 84 GLN A C 1
ATOM 690 O O . GLN A 1 84 ? -4.685 -7.317 1.153 1.00 88.25 84 GLN A O 1
ATOM 695 N N . LYS A 1 85 ? -6.783 -6.944 1.894 1.00 93.88 85 LYS A N 1
ATOM 696 C CA . LYS A 1 85 ? -6.914 -5.616 1.301 1.00 93.88 85 LYS A CA 1
ATOM 697 C C . LYS A 1 85 ? -7.913 -4.749 2.049 1.00 93.88 85 LYS A C 1
ATOM 699 O O . LYS A 1 85 ? -8.933 -5.239 2.525 1.00 93.88 85 LYS A O 1
ATOM 704 N N . TRP A 1 86 ? -7.659 -3.453 2.052 1.00 95.75 86 TRP A N 1
ATOM 705 C CA . TRP A 1 86 ? -8.612 -2.434 2.473 1.00 95.75 86 TRP A CA 1
ATOM 706 C C . TRP A 1 86 ? -8.933 -1.519 1.312 1.00 95.75 86 TRP A C 1
ATOM 708 O O . TRP A 1 86 ? -8.111 -1.361 0.413 1.00 95.75 86 TRP A O 1
ATOM 718 N N . GLY A 1 87 ? -10.097 -0.892 1.318 1.00 95.00 87 GLY A N 1
ATOM 719 C CA . GLY A 1 87 ? -10.413 0.094 0.296 1.00 95.00 87 GLY A CA 1
ATOM 720 C C . GLY A 1 87 ? -11.694 0.846 0.573 1.00 95.00 87 GLY A C 1
ATOM 721 O O . GLY A 1 87 ? -12.472 0.472 1.449 1.00 95.00 87 GLY A O 1
ATOM 722 N N . ALA A 1 88 ? -11.906 1.894 -0.209 1.00 92.88 88 ALA A N 1
ATOM 723 C CA . ALA A 1 88 ? -13.132 2.668 -0.187 1.00 92.88 88 ALA A CA 1
ATOM 724 C C . ALA A 1 88 ? -13.592 2.936 -1.617 1.00 92.88 88 ALA A C 1
ATOM 726 O O . ALA A 1 88 ? -12.914 3.609 -2.394 1.00 92.88 88 ALA A O 1
ATOM 727 N N . THR A 1 89 ? -14.748 2.373 -1.969 1.00 80.88 89 THR A N 1
ATOM 728 C CA . THR A 1 89 ? -15.219 2.297 -3.359 1.00 80.88 89 THR A CA 1
ATOM 729 C C . THR A 1 89 ? -15.473 3.676 -3.966 1.00 80.88 89 THR A C 1
ATOM 731 O O . THR A 1 89 ? -15.102 3.901 -5.112 1.00 80.88 89 THR A O 1
ATOM 734 N N . TYR A 1 90 ? -16.041 4.613 -3.197 1.00 79.31 90 TYR A N 1
ATOM 735 C CA . TYR A 1 90 ? -16.390 5.957 -3.682 1.00 79.31 90 TYR A CA 1
ATOM 736 C C . TYR A 1 90 ? -15.162 6.804 -4.050 1.00 79.31 90 TYR A C 1
ATOM 738 O O . TYR A 1 90 ? -15.130 7.454 -5.089 1.00 79.31 90 TYR A O 1
ATOM 746 N N . VAL A 1 91 ? -14.126 6.762 -3.211 1.00 80.31 91 VAL A N 1
ATOM 747 C CA . VAL A 1 91 ? -12.870 7.505 -3.420 1.00 80.31 91 VAL A CA 1
ATOM 748 C C . VAL A 1 91 ? -11.860 6.730 -4.274 1.00 80.31 91 VAL A C 1
ATOM 750 O O . VAL A 1 91 ? -10.879 7.298 -4.741 1.00 80.31 91 VAL A O 1
ATOM 753 N N . GLY A 1 92 ? -12.113 5.445 -4.542 1.00 89.56 92 GLY A N 1
ATOM 754 C CA . GLY A 1 92 ? -11.371 4.656 -5.526 1.00 89.56 92 GLY A CA 1
ATOM 755 C C . GLY A 1 92 ? -9.956 4.259 -5.101 1.00 89.56 92 GLY A C 1
ATOM 756 O O . GLY A 1 92 ? -9.130 3.964 -5.973 1.00 89.56 92 GLY A O 1
ATOM 757 N N . TRP A 1 93 ? -9.674 4.233 -3.793 1.00 94.62 93 TRP A N 1
ATOM 758 C CA . TRP A 1 93 ? -8.393 3.769 -3.262 1.00 94.62 93 TRP A CA 1
ATOM 759 C C . TRP A 1 93 ? -8.468 2.352 -2.684 1.00 94.62 93 TRP A C 1
ATOM 761 O O . TRP A 1 93 ? -9.509 1.877 -2.220 1.00 94.62 93 TRP A O 1
ATOM 771 N N . THR A 1 94 ? -7.349 1.634 -2.737 1.00 96.44 94 THR A N 1
ATOM 772 C CA . THR A 1 94 ? -7.178 0.285 -2.186 1.00 96.44 94 THR A CA 1
ATOM 773 C C . THR A 1 94 ? -5.766 0.129 -1.626 1.00 96.44 94 THR A C 1
ATOM 775 O O . THR A 1 94 ? -4.804 0.584 -2.234 1.00 96.44 94 THR A O 1
ATOM 778 N N . ILE A 1 95 ? -5.624 -0.538 -0.486 1.00 96.94 95 ILE A N 1
ATOM 779 C CA . ILE A 1 95 ? -4.342 -0.898 0.123 1.00 96.94 95 ILE A CA 1
ATOM 780 C C . ILE A 1 95 ? -4.266 -2.422 0.167 1.00 96.94 95 ILE A C 1
ATOM 782 O O . ILE A 1 95 ? -5.145 -3.058 0.742 1.00 96.94 95 ILE A O 1
ATOM 786 N N . TYR A 1 96 ? -3.218 -3.003 -0.409 1.00 96.62 96 TYR A N 1
ATOM 787 C CA . TYR A 1 96 ? -2.920 -4.435 -0.332 1.00 96.62 96 TYR A CA 1
ATOM 788 C C . TYR A 1 96 ? -1.739 -4.657 0.610 1.00 96.62 96 TYR A C 1
ATOM 790 O O . TYR A 1 96 ? -0.694 -4.049 0.414 1.00 96.62 96 TYR A O 1
ATOM 798 N N . PHE A 1 97 ? -1.873 -5.519 1.614 1.00 93.25 97 PHE A N 1
ATOM 799 C CA . PHE A 1 97 ? -0.861 -5.702 2.679 1.00 93.25 97 PHE A CA 1
ATOM 800 C C . PHE A 1 97 ? -0.449 -7.162 2.887 1.00 93.25 97 PHE A C 1
ATOM 802 O O . PHE A 1 97 ? 0.258 -7.498 3.834 1.00 93.25 97 PHE A O 1
ATOM 809 N N . GLU A 1 98 ? -0.896 -8.047 2.005 1.00 93.25 98 GLU A N 1
ATOM 810 C CA . GLU A 1 98 ? -0.571 -9.463 2.063 1.00 93.25 98 GLU A CA 1
ATOM 811 C C . GLU A 1 98 ? 0.909 -9.667 1.650 1.00 93.25 98 GLU A C 1
ATOM 813 O O . GLU A 1 98 ? 1.270 -9.291 0.531 1.00 93.25 98 GLU A O 1
ATOM 818 N N . PRO A 1 99 ? 1.797 -10.180 2.533 1.00 92.19 99 PRO A N 1
ATOM 819 C CA . PRO A 1 99 ? 3.253 -10.050 2.365 1.00 92.19 99 PRO A CA 1
ATOM 820 C C . PRO A 1 99 ? 3.802 -10.599 1.048 1.00 92.19 99 PRO A C 1
ATOM 822 O O . PRO A 1 99 ? 4.605 -9.943 0.384 1.00 92.19 99 PRO A O 1
ATOM 825 N N . ASP A 1 100 ? 3.333 -11.775 0.643 1.00 92.56 100 ASP A N 1
ATOM 826 C CA . ASP A 1 100 ? 3.760 -12.423 -0.594 1.00 92.56 100 ASP A CA 1
ATOM 827 C C . ASP A 1 100 ? 3.257 -11.672 -1.833 1.00 92.56 100 ASP A C 1
ATOM 829 O O . ASP A 1 100 ? 3.943 -11.637 -2.854 1.00 92.56 100 ASP A O 1
ATOM 833 N N . LEU A 1 101 ? 2.074 -11.045 -1.757 1.00 94.69 101 LEU A N 1
ATOM 834 C CA . LEU A 1 101 ? 1.592 -10.159 -2.818 1.00 94.69 101 LEU A CA 1
ATOM 835 C C . LEU A 1 101 ? 2.476 -8.921 -2.909 1.00 94.69 101 LEU A C 1
ATOM 837 O O . LEU A 1 101 ? 2.932 -8.598 -3.999 1.00 94.69 101 LEU A O 1
ATOM 841 N N . VAL A 1 102 ? 2.750 -8.251 -1.787 1.00 96.00 102 VAL A N 1
ATOM 842 C CA . VAL A 1 102 ? 3.597 -7.047 -1.767 1.00 96.00 102 VAL A CA 1
ATOM 843 C C . VAL A 1 102 ? 4.970 -7.365 -2.358 1.00 96.00 102 VAL A C 1
ATOM 845 O O . VAL A 1 102 ? 5.398 -6.700 -3.298 1.00 96.00 102 VAL A O 1
ATOM 848 N N . LYS A 1 103 ? 5.616 -8.437 -1.888 1.00 95.50 103 LYS A N 1
ATOM 849 C CA . LYS A 1 103 ? 6.910 -8.896 -2.405 1.00 95.50 103 LYS A CA 1
ATOM 850 C C . LYS A 1 103 ? 6.853 -9.211 -3.902 1.00 95.50 103 LYS A C 1
ATOM 852 O O . LYS A 1 103 ? 7.702 -8.747 -4.657 1.00 95.50 103 LYS A O 1
ATOM 857 N N . GLY A 1 104 ? 5.851 -9.975 -4.341 1.00 95.44 104 GLY A N 1
ATOM 858 C CA . GLY A 1 104 ? 5.690 -10.352 -5.746 1.00 95.44 104 GLY A CA 1
ATOM 859 C C . GLY A 1 104 ? 5.481 -9.149 -6.668 1.00 95.44 104 GLY A C 1
ATOM 860 O O . GLY A 1 104 ? 6.087 -9.082 -7.736 1.00 95.44 104 GLY A O 1
ATOM 861 N N . VAL A 1 105 ? 4.670 -8.176 -6.244 1.00 96.19 105 VAL A N 1
ATOM 862 C CA . VAL A 1 105 ? 4.432 -6.944 -7.006 1.00 96.19 105 VAL A CA 1
ATOM 863 C C . VAL A 1 105 ? 5.693 -6.089 -7.062 1.00 96.19 105 VAL A C 1
ATOM 865 O O . VAL A 1 105 ? 6.015 -5.613 -8.144 1.00 96.19 105 VAL A O 1
ATOM 868 N N . CYS A 1 106 ? 6.427 -5.927 -5.956 1.00 95.75 106 CYS A N 1
ATOM 869 C CA . CYS A 1 106 ? 7.678 -5.164 -5.946 1.00 95.75 106 CYS A CA 1
ATOM 870 C C . CYS A 1 106 ? 8.725 -5.767 -6.888 1.00 95.75 106 CYS A C 1
ATOM 872 O O . CYS A 1 106 ? 9.236 -5.062 -7.754 1.00 95.75 106 CYS A O 1
ATOM 874 N N . ASN A 1 107 ? 8.957 -7.080 -6.802 1.00 95.94 107 ASN A N 1
ATOM 875 C CA . ASN A 1 107 ? 9.885 -7.772 -7.699 1.00 95.94 107 ASN A CA 1
ATOM 876 C C . ASN A 1 107 ? 9.476 -7.615 -9.171 1.00 95.94 107 ASN A C 1
ATOM 878 O O . ASN A 1 107 ? 10.318 -7.425 -10.043 1.00 95.94 107 ASN A O 1
ATOM 882 N N . TYR A 1 108 ? 8.175 -7.698 -9.465 1.00 96.19 108 TYR A N 1
ATOM 883 C CA . TYR A 1 108 ? 7.695 -7.519 -10.831 1.00 96.19 108 TYR A CA 1
ATOM 884 C C . TYR A 1 108 ? 7.847 -6.071 -11.301 1.00 96.19 108 TYR A C 1
ATOM 886 O O . TYR A 1 108 ? 8.268 -5.853 -12.434 1.00 96.19 108 TYR A O 1
ATOM 894 N N . ALA A 1 109 ? 7.558 -5.090 -10.444 1.00 94.56 109 ALA A N 1
ATOM 895 C CA . ALA A 1 109 ? 7.669 -3.668 -10.752 1.00 94.56 109 ALA A CA 1
ATOM 896 C C . ALA A 1 109 ? 9.077 -3.297 -11.238 1.00 94.56 109 ALA A C 1
ATOM 898 O O . ALA A 1 109 ? 9.205 -2.611 -12.253 1.00 94.56 109 ALA A O 1
ATOM 899 N N . GLU A 1 110 ? 10.126 -3.811 -10.593 1.00 93.06 110 GLU A N 1
ATOM 900 C CA . GLU A 1 110 ? 11.526 -3.587 -10.985 1.00 93.06 110 GLU A CA 1
ATOM 901 C C . GLU A 1 110 ? 11.812 -3.982 -12.444 1.00 93.06 110 GLU A C 1
ATOM 903 O O . GLU A 1 110 ? 12.579 -3.317 -13.138 1.00 93.06 110 GLU A O 1
ATOM 908 N N . THR A 1 111 ? 11.129 -5.002 -12.967 1.00 95.31 111 THR A N 1
ATOM 909 C CA . THR A 1 111 ? 11.284 -5.427 -14.369 1.00 95.31 111 THR A CA 1
ATOM 910 C C . THR A 1 111 ? 10.641 -4.462 -15.374 1.00 95.31 111 THR A C 1
ATOM 912 O O . THR A 1 111 ? 10.948 -4.505 -16.564 1.00 95.31 111 THR A O 1
ATOM 915 N N . LEU A 1 112 ? 9.770 -3.558 -14.910 1.00 92.44 112 LEU A N 1
ATOM 916 C CA . LEU A 1 112 ? 8.966 -2.649 -15.736 1.00 92.44 112 LEU A CA 1
ATOM 917 C C . LEU A 1 112 ? 9.562 -1.236 -15.847 1.00 92.44 112 LEU A C 1
ATOM 919 O O . LEU A 1 112 ? 8.932 -0.362 -16.442 1.00 92.44 112 LEU A O 1
ATOM 923 N N . ILE A 1 113 ? 10.751 -0.976 -15.287 1.00 89.81 113 ILE A N 1
ATOM 924 C CA . ILE A 1 113 ? 11.352 0.375 -15.210 1.00 89.81 113 ILE A CA 1
ATOM 925 C C . ILE A 1 113 ? 11.474 1.045 -16.586 1.00 89.81 113 ILE A C 1
ATOM 927 O O . ILE A 1 113 ? 11.325 2.262 -16.688 1.00 89.81 113 ILE A O 1
ATOM 931 N N . LYS A 1 114 ? 11.714 0.258 -17.641 1.00 91.25 114 LYS A N 1
ATOM 932 C CA . LYS A 1 114 ? 11.865 0.750 -19.020 1.00 91.25 114 LYS A CA 1
ATOM 933 C C . LYS A 1 114 ? 10.537 0.993 -19.744 1.00 91.25 114 LYS A C 1
ATOM 935 O O . LYS A 1 114 ? 10.548 1.568 -20.826 1.00 91.25 114 LYS A O 1
ATOM 940 N N . LEU A 1 115 ? 9.414 0.543 -19.182 1.00 90.88 115 LEU A N 1
ATOM 941 C CA . LEU A 1 115 ? 8.096 0.756 -19.773 1.00 90.88 115 LEU A CA 1
ATOM 942 C C . LEU A 1 115 ? 7.587 2.163 -19.477 1.00 90.88 115 LEU A C 1
ATOM 944 O O . LEU A 1 115 ? 7.860 2.724 -18.405 1.00 90.88 115 LEU A O 1
ATOM 948 N N . ASP A 1 116 ? 6.775 2.684 -20.395 1.00 92.25 116 ASP A N 1
ATOM 949 C CA . ASP A 1 116 ? 6.053 3.929 -20.171 1.00 92.25 116 ASP A CA 1
ATOM 950 C C . ASP A 1 116 ? 5.037 3.800 -19.022 1.00 92.25 116 ASP A C 1
ATOM 952 O O . ASP A 1 116 ? 4.711 2.707 -18.544 1.00 92.25 116 ASP A O 1
ATOM 956 N N . TYR A 1 117 ? 4.523 4.947 -18.573 1.00 87.75 117 TYR A N 1
ATOM 957 C CA . TYR A 1 117 ? 3.568 5.020 -17.471 1.00 87.75 117 TYR A CA 1
ATOM 958 C C . TYR A 1 117 ? 2.355 4.102 -17.682 1.00 87.75 117 TYR A C 1
ATOM 960 O O . TYR A 1 117 ? 2.041 3.289 -16.815 1.00 87.75 117 TYR A O 1
ATOM 968 N N . LYS A 1 118 ? 1.669 4.205 -18.826 1.00 90.31 118 LYS A N 1
ATOM 969 C CA . LYS A 1 118 ? 0.399 3.503 -19.071 1.00 90.31 118 LYS A CA 1
ATOM 970 C C . LYS A 1 118 ? 0.613 1.997 -19.158 1.00 90.31 118 LYS A C 1
ATOM 972 O O . LYS A 1 118 ? -0.163 1.231 -18.584 1.00 90.31 118 LYS A O 1
ATOM 977 N N . GLN A 1 119 ? 1.677 1.573 -19.834 1.00 92.75 119 GLN A N 1
ATOM 978 C CA . GLN A 1 119 ? 2.078 0.172 -19.903 1.00 92.75 119 GLN A CA 1
ATOM 979 C C . GLN A 1 119 ? 2.354 -0.370 -18.501 1.00 92.75 119 GLN A C 1
ATOM 981 O O . GLN A 1 119 ? 1.770 -1.377 -18.099 1.00 92.75 119 GLN A O 1
ATOM 986 N N . ARG A 1 120 ? 3.167 0.335 -17.713 1.00 92.19 120 ARG A N 1
ATOM 987 C CA . ARG A 1 120 ? 3.514 -0.058 -16.346 1.00 92.19 120 ARG A CA 1
ATOM 988 C C . ARG A 1 120 ? 2.283 -0.221 -15.456 1.00 92.19 120 ARG A C 1
ATOM 990 O O . ARG A 1 120 ? 2.150 -1.257 -14.809 1.00 92.19 120 ARG A O 1
ATOM 997 N N . GLN A 1 121 ? 1.344 0.729 -15.478 1.00 91.44 121 GLN A N 1
ATOM 998 C CA . GLN A 1 121 ? 0.095 0.624 -14.707 1.00 91.44 121 GLN A CA 1
ATOM 999 C C . GLN A 1 121 ? -0.730 -0.605 -15.111 1.00 91.44 121 GLN A C 1
ATOM 1001 O O . GLN A 1 121 ? -1.203 -1.350 -14.248 1.00 91.44 121 GLN A O 1
ATOM 1006 N N . LYS A 1 122 ? -0.851 -0.872 -16.418 1.00 93.62 122 LYS A N 1
ATOM 1007 C CA . LYS A 1 122 ? -1.537 -2.065 -16.936 1.00 93.62 122 LYS A CA 1
ATOM 1008 C C . LYS A 1 122 ? -0.869 -3.356 -16.452 1.00 93.62 122 LYS A C 1
ATOM 1010 O O . LYS A 1 122 ? -1.558 -4.269 -15.999 1.00 93.62 122 LYS A O 1
ATOM 1015 N N . HIS A 1 123 ? 0.459 -3.429 -16.507 1.00 95.38 123 HIS A N 1
ATOM 1016 C CA . HIS A 1 123 ? 1.223 -4.590 -16.048 1.00 95.38 123 HIS A CA 1
ATOM 1017 C C . HIS A 1 123 ? 1.088 -4.818 -14.535 1.00 95.38 123 HIS A C 1
ATOM 1019 O O . HIS A 1 123 ? 0.823 -5.943 -14.111 1.00 95.38 123 HIS A O 1
ATOM 1025 N N . LEU A 1 124 ? 1.185 -3.764 -13.720 1.00 94.62 124 LEU A N 1
ATOM 1026 C CA . LEU A 1 124 ? 1.009 -3.850 -12.266 1.00 94.62 124 LEU A CA 1
ATOM 1027 C C . LEU A 1 124 ? -0.406 -4.295 -11.885 1.00 94.62 124 LEU A C 1
ATOM 1029 O O . LEU A 1 124 ? -0.569 -5.184 -11.047 1.00 94.62 124 LEU A O 1
ATOM 1033 N N . ARG A 1 125 ? -1.431 -3.754 -12.556 1.00 94.81 125 ARG A N 1
ATOM 1034 C CA . ARG A 1 125 ? -2.826 -4.185 -12.385 1.00 94.81 125 ARG A CA 1
ATOM 1035 C C . ARG A 1 125 ? -2.986 -5.684 -12.635 1.00 94.81 125 ARG A C 1
ATOM 1037 O O . ARG A 1 125 ? -3.595 -6.380 -11.822 1.00 94.81 125 ARG A O 1
ATOM 1044 N N . ASN A 1 126 ? -2.435 -6.174 -13.744 1.00 94.81 126 ASN A N 1
ATOM 1045 C CA . ASN A 1 126 ? -2.504 -7.587 -14.114 1.00 94.81 126 ASN A CA 1
ATOM 1046 C C . ASN A 1 126 ? -1.748 -8.473 -13.116 1.00 94.81 126 ASN A C 1
ATOM 1048 O O . ASN A 1 126 ? -2.251 -9.530 -12.741 1.00 94.81 126 ASN A O 1
ATOM 1052 N N . CYS A 1 127 ? -0.584 -8.027 -12.636 1.00 95.06 127 CYS A N 1
ATOM 1053 C CA . CYS A 1 127 ? 0.197 -8.735 -11.624 1.00 95.06 127 CYS A CA 1
ATOM 1054 C C . CYS A 1 127 ? -0.583 -8.898 -10.312 1.00 95.06 127 CYS A C 1
ATOM 1056 O O . CYS A 1 127 ? -0.738 -10.015 -9.821 1.00 95.06 127 CYS A O 1
ATOM 1058 N N . ILE A 1 128 ? -1.162 -7.812 -9.790 1.00 94.38 128 ILE A N 1
ATOM 1059 C CA . ILE A 1 128 ? -1.995 -7.851 -8.579 1.00 94.38 128 ILE A CA 1
ATOM 1060 C C . ILE A 1 128 ? -3.187 -8.796 -8.774 1.00 94.38 128 ILE A C 1
ATOM 1062 O O . ILE A 1 128 ? -3.456 -9.635 -7.915 1.00 94.38 128 ILE A O 1
ATOM 1066 N N . HIS A 1 129 ? -3.889 -8.694 -9.907 1.00 93.38 129 HIS A N 1
ATOM 1067 C CA . HIS A 1 129 ? -5.028 -9.562 -10.206 1.00 93.38 129 HIS A CA 1
ATOM 1068 C C . HIS A 1 129 ? -4.634 -11.047 -10.237 1.00 93.38 129 HIS A C 1
ATOM 1070 O O . HIS A 1 129 ? -5.304 -11.885 -9.630 1.00 93.38 129 HIS A O 1
ATOM 1076 N N . HIS A 1 130 ? -3.518 -11.376 -10.886 1.00 93.19 130 HIS A N 1
ATOM 1077 C CA . HIS A 1 130 ? -2.988 -12.737 -10.962 1.00 93.19 130 HIS A CA 1
ATOM 1078 C C . HIS A 1 130 ? -2.585 -13.297 -9.594 1.00 93.19 130 HIS A C 1
ATOM 1080 O O . HIS A 1 130 ? -2.907 -14.436 -9.266 1.00 93.19 130 HIS A O 1
ATOM 1086 N N . LEU A 1 131 ? -1.911 -12.496 -8.765 1.00 91.56 131 LEU A N 1
ATOM 1087 C CA . LEU A 1 131 ? -1.480 -12.918 -7.428 1.00 91.56 131 LEU A CA 1
ATOM 1088 C C . LEU A 1 131 ? -2.667 -13.142 -6.482 1.00 91.56 131 LEU A C 1
ATOM 1090 O O . LEU A 1 131 ? -2.650 -14.088 -5.693 1.00 91.56 131 LEU A O 1
ATOM 1094 N N . LEU A 1 132 ? -3.716 -12.323 -6.592 1.00 89.62 132 LEU A N 1
ATOM 1095 C CA . LEU A 1 132 ? -4.943 -12.497 -5.813 1.00 89.62 132 LEU A CA 1
ATOM 1096 C C . LEU A 1 132 ? -5.724 -13.745 -6.244 1.00 89.62 132 LEU A C 1
ATOM 1098 O O . LEU A 1 132 ? -6.142 -14.520 -5.387 1.00 89.62 132 LEU A O 1
ATOM 1102 N N . THR A 1 133 ? -5.889 -13.966 -7.552 1.00 87.44 133 THR A N 1
ATOM 1103 C CA . THR A 1 133 ? -6.650 -15.112 -8.085 1.00 87.44 133 THR A CA 1
ATOM 1104 C C . THR A 1 133 ? -5.948 -16.444 -7.839 1.00 87.44 133 THR A C 1
ATOM 1106 O O . THR A 1 133 ? -6.597 -17.404 -7.431 1.00 87.44 133 THR A O 1
ATOM 1109 N N . LYS A 1 134 ? -4.618 -16.514 -7.984 1.00 79.75 134 LYS A N 1
ATOM 1110 C CA . LYS A 1 134 ? -3.849 -17.727 -7.654 1.00 79.75 134 LYS A CA 1
ATOM 1111 C C . LYS A 1 134 ? -3.973 -18.133 -6.187 1.00 79.75 134 LYS A C 1
ATOM 1113 O O . LYS A 1 134 ? -4.018 -19.324 -5.893 1.00 79.75 134 LYS A O 1
ATOM 1118 N N . LYS A 1 135 ? -4.065 -17.168 -5.268 1.00 61.91 135 LYS A N 1
ATOM 1119 C CA . LYS A 1 135 ? -4.276 -17.462 -3.843 1.00 61.91 135 LYS A CA 1
ATOM 1120 C C . LYS A 1 135 ? -5.673 -17.964 -3.542 1.00 61.91 135 LYS A C 1
ATOM 1122 O O . LYS A 1 135 ? -5.811 -18.847 -2.703 1.00 61.91 135 LYS A O 1
ATOM 1127 N N . SER A 1 136 ? -6.691 -17.488 -4.255 1.00 57.44 136 SER A N 1
ATOM 1128 C CA . SER A 1 136 ? -8.061 -17.985 -4.097 1.00 57.44 136 SER A CA 1
ATOM 1129 C C . SER A 1 136 ? -8.166 -19.501 -4.320 1.00 57.44 136 SER A C 1
ATOM 1131 O O . SER A 1 136 ? -8.930 -20.155 -3.621 1.00 57.44 136 SER A O 1
ATOM 1133 N N . PHE A 1 137 ? -7.338 -20.088 -5.193 1.00 43.28 137 PHE A N 1
ATOM 1134 C CA . PHE A 1 137 ? -7.304 -21.542 -5.403 1.00 43.28 137 PHE A CA 1
ATOM 1135 C C . PHE A 1 137 ? -6.668 -22.340 -4.254 1.00 43.28 137 PHE A C 1
ATOM 1137 O O . PHE A 1 137 ? -6.982 -23.517 -4.091 1.00 43.28 137 PHE A O 1
ATOM 1144 N N . LEU A 1 138 ? -5.802 -21.727 -3.441 1.00 43.56 138 LEU A N 1
ATOM 1145 C CA . LEU A 1 138 ? -5.160 -22.403 -2.307 1.00 43.56 138 LEU A CA 1
ATOM 1146 C C . LEU A 1 138 ? -6.064 -22.465 -1.065 1.00 43.56 138 LEU A C 1
ATOM 1148 O O . LEU A 1 138 ? -5.899 -23.365 -0.248 1.00 43.56 138 LEU A O 1
ATOM 1152 N N . TYR A 1 139 ? -7.044 -21.564 -0.941 1.00 43.09 139 TYR A N 1
ATOM 1153 C CA . TYR A 1 139 ? -7.990 -21.542 0.186 1.00 43.09 139 TYR A CA 1
ATOM 1154 C C . TYR A 1 139 ? -9.259 -22.386 -0.030 1.00 43.09 139 TYR A C 1
ATOM 1156 O O . TYR A 1 139 ? -10.019 -22.559 0.914 1.00 43.09 139 TYR A O 1
ATOM 1164 N N . ILE A 1 140 ? -9.482 -22.933 -1.232 1.00 42.00 140 ILE A N 1
ATOM 1165 C CA . ILE A 1 140 ? -10.635 -23.809 -1.546 1.00 42.00 140 ILE A CA 1
ATOM 1166 C C . ILE A 1 140 ? -10.275 -25.306 -1.387 1.00 42.00 140 ILE A C 1
ATOM 1168 O O . ILE A 1 140 ? -11.137 -26.171 -1.475 1.00 42.00 140 ILE A O 1
ATOM 1172 N N . LYS A 1 141 ? -9.003 -25.641 -1.120 1.00 36.41 141 LYS A N 1
ATOM 1173 C CA . LYS A 1 141 ? -8.517 -27.027 -0.954 1.00 36.41 141 LYS A CA 1
ATOM 1174 C C . LYS A 1 141 ? -8.232 -27.431 0.503 1.00 36.41 141 LYS A C 1
ATOM 1176 O O . LYS A 1 141 ? -7.281 -28.171 0.748 1.00 36.41 141 LYS A O 1
ATOM 1181 N N . LYS A 1 142 ? -9.017 -26.959 1.469 1.00 37.25 142 LYS A N 1
ATOM 1182 C CA . LYS A 1 142 ? -8.986 -27.487 2.840 1.00 37.25 142 LYS A CA 1
ATOM 1183 C C . LYS A 1 142 ? -10.375 -27.871 3.300 1.00 37.25 142 LYS A C 1
ATOM 1185 O O . LYS A 1 142 ? -11.285 -27.048 3.077 1.00 37.25 142 LYS A O 1
#

Foldseek 3Di:
DDPPFDDPVNVVVVQVQQQFWKWKDAPLFTFTWGFPDWDQDRFWIKTKIAGPPAALGDPPPDPDPPPSIDIDMDGPVQWDDDPAKIDGVVRRMMIGRDPVLSVQLSVVSNVCNPPDSVVSSVSSVVSSVVVVVVVVVVVVPD

Radius of gyration: 15.84 Å; chains: 1; bounding box: 42×46×40 Å

Secondary structure (DSSP, 8-state):
----PPPHHHHHHHHTTTT-EEEEEETTEEEEEEEEEEEE-SSEEEEEEEE---TTS---S---TT-SEEEEEEETTTEEE-SSEEEETTTTEEEE--HHHHHHHHHHHHHTTTS-HHHHHHHHHHHHHHHHHHHHTTSS--

Sequence (142 aa):
MKKESITSEIKLRIKSFQGKHCIYRERELYIHSKISLIKIEDWGVWITLKDLNSSGFTGQLRSQPETDIWKVGASWEVFSVLPQKWGATYVGWTIYFEPDLVKGVCNYAETLIKLDYKQRQKHLRNCIHHLLTKKSFLYIKK